Protein AF-S9S5J2-F1 (afdb_monomer)

Mean predicted aligned error: 9.66 Å

Radius of gyration: 25.94 Å; Cα contacts (8 Å, |Δi|>4): 128; chains: 1; bounding box: 101×29×25 Å

Nearest PDB structures (foldseek):
  5d76-assembly2_B  TM=7.035E-01  e=3.878E-01  Streptococcus phage phi7917

pLDDT: mean 88.19, std 15.46, range [40.12, 98.44]

Solvent-accessible surface area (backbone atoms only — not comparable to full-atom values): 6542 Å² total; per-residue (Å²): 133,89,78,84,85,80,81,82,80,80,80,80,80,76,74,84,74,74,81,83,79,78,86,72,80,59,44,18,62,58,51,42,29,75,74,58,68,53,91,75,77,79,52,32,44,51,44,65,67,69,29,60,96,77,45,96,80,77,91,74,85,50,64,68,36,71,48,67,34,67,63,53,88,72,16,75,48,24,38,38,33,32,26,70,40,73,78,54,100,86,44,67,43,65,50,72,34,74,88,93

Secondary structure (DSSP, 8-state):
-----------------------PPPPHHHHHHHHH-----S-GGGHHHHTTTTS---SS--TT-EEEEPPBTTBTT-EEEEEEEE-SSS-EEEE-S---

Sequence (100 aa):
MTILPATFAIVATMALATPFQANAAIQCVTYARDVSGLNLKGDAWKWWEAAAGVYDRGNRPREGAVLVFKRQGKMAHGHVSVVRHMKNSRELLVDHANWA

Organism: NCBI:txid1316936

Structure (mmCIF, N/CA/C/O backbone):
data_AF-S9S5J2-F1
#
_en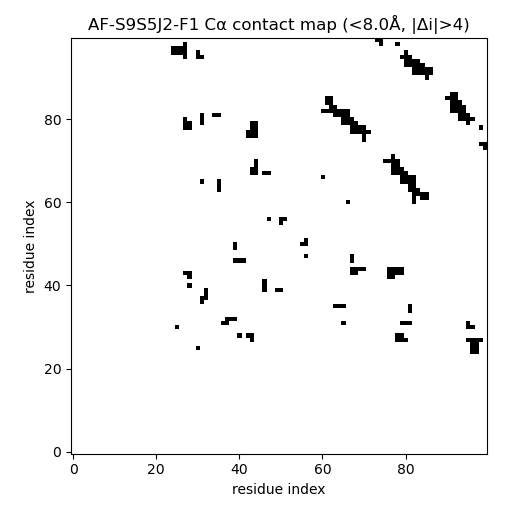try.id   AF-S9S5J2-F1
#
loop_
_atom_site.group_PDB
_atom_site.id
_atom_site.type_symbol
_atom_site.label_atom_id
_atom_site.label_alt_id
_atom_site.label_comp_id
_atom_site.label_asym_id
_atom_site.label_entity_id
_atom_site.label_seq_id
_atom_site.pdbx_PDB_ins_code
_atom_site.Cartn_x
_atom_site.Cartn_y
_atom_site.Cartn_z
_atom_site.occupancy
_atom_site.B_iso_or_equiv
_atom_site.auth_seq_id
_atom_site.auth_comp_id
_atom_site.auth_asym_id
_atom_site.auth_atom_id
_atom_site.pdbx_PDB_model_num
ATOM 1 N N . MET A 1 1 ? 82.645 -1.955 1.487 1.00 40.12 1 MET A N 1
ATOM 2 C CA . MET A 1 1 ? 82.003 -0.818 0.804 1.00 40.12 1 MET A CA 1
ATOM 3 C C . MET A 1 1 ? 80.632 -1.294 0.357 1.00 40.12 1 MET A C 1
ATOM 5 O O . MET A 1 1 ? 80.606 -2.132 -0.528 1.00 40.12 1 MET A O 1
ATOM 9 N N . THR A 1 2 ? 79.575 -0.813 1.041 1.00 40.88 2 THR A N 1
ATOM 10 C C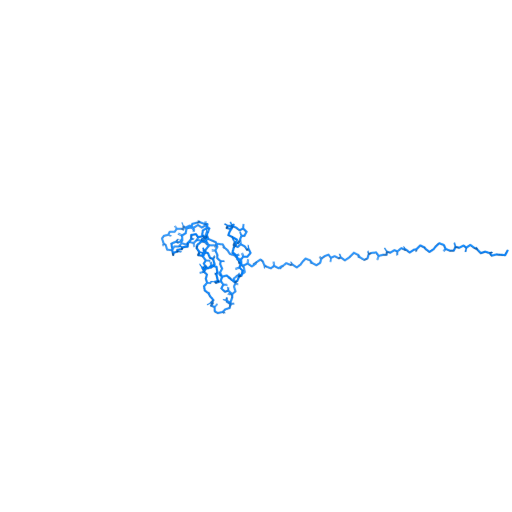A . THR A 1 2 ? 78.150 -0.711 0.615 1.00 40.88 2 THR A CA 1
ATOM 11 C C . THR A 1 2 ? 77.417 -2.028 0.250 1.00 40.88 2 THR A C 1
ATOM 13 O O . THR A 1 2 ? 77.999 -2.901 -0.364 1.00 40.88 2 THR A O 1
ATOM 16 N N . ILE A 1 3 ? 76.135 -2.286 0.536 1.00 51.97 3 ILE A N 1
ATOM 17 C CA . ILE A 1 3 ? 74.956 -1.444 0.809 1.00 51.97 3 ILE A CA 1
ATOM 18 C C . ILE A 1 3 ? 73.871 -2.362 1.432 1.00 51.97 3 ILE A C 1
ATOM 20 O O . ILE A 1 3 ? 73.659 -3.463 0.928 1.00 51.97 3 ILE A O 1
ATOM 24 N N . LEU A 1 4 ? 73.185 -1.931 2.502 1.00 53.31 4 LEU A N 1
ATOM 25 C CA . LEU A 1 4 ? 71.975 -2.595 3.029 1.00 53.31 4 LEU A CA 1
ATOM 26 C C . LEU A 1 4 ? 70.791 -2.388 2.059 1.00 53.31 4 LEU A C 1
ATOM 28 O O . LEU A 1 4 ? 70.624 -1.261 1.586 1.00 53.31 4 LEU A O 1
ATOM 32 N N . PRO A 1 5 ? 69.910 -3.382 1.824 1.00 51.09 5 PRO A N 1
ATOM 33 C CA . PRO A 1 5 ? 68.642 -3.121 1.162 1.00 51.09 5 PRO A CA 1
ATOM 34 C C . PRO A 1 5 ? 67.668 -2.516 2.179 1.00 51.09 5 PRO A C 1
ATOM 36 O O . PRO A 1 5 ? 67.342 -3.115 3.203 1.00 51.09 5 PRO A O 1
ATOM 39 N N . ALA A 1 6 ? 67.237 -1.292 1.891 1.00 56.81 6 ALA A N 1
ATOM 40 C CA . ALA A 1 6 ? 66.226 -0.571 2.641 1.00 56.81 6 ALA A CA 1
ATOM 41 C C . ALA A 1 6 ? 64.886 -1.322 2.581 1.00 56.81 6 ALA A C 1
ATOM 43 O O . ALA A 1 6 ? 64.272 -1.454 1.522 1.00 56.81 6 ALA A O 1
ATOM 44 N N . THR A 1 7 ? 64.424 -1.807 3.730 1.00 56.03 7 THR A N 1
ATOM 45 C CA . THR A 1 7 ? 63.062 -2.293 3.937 1.00 56.03 7 THR A CA 1
ATOM 46 C C . THR A 1 7 ? 62.097 -1.118 3.785 1.00 56.03 7 THR A C 1
ATOM 48 O O . THR A 1 7 ? 61.982 -0.266 4.664 1.00 56.03 7 THR A O 1
ATOM 51 N N . PHE A 1 8 ? 61.397 -1.055 2.654 1.00 56.44 8 PHE A N 1
ATOM 52 C CA . PHE A 1 8 ? 60.272 -0.143 2.462 1.00 56.44 8 PHE A CA 1
ATOM 53 C C . PHE A 1 8 ? 59.090 -0.611 3.323 1.00 56.44 8 PHE A C 1
ATOM 55 O O . PHE A 1 8 ? 58.330 -1.495 2.935 1.00 56.44 8 PHE A O 1
ATOM 62 N N . ALA A 1 9 ? 58.929 -0.019 4.506 1.00 58.72 9 ALA A N 1
ATOM 63 C CA . ALA A 1 9 ? 57.703 -0.127 5.285 1.00 58.72 9 ALA A CA 1
ATOM 64 C C . ALA A 1 9 ? 56.648 0.817 4.685 1.00 58.72 9 ALA A C 1
ATOM 66 O O . ALA A 1 9 ? 56.616 2.008 4.991 1.00 58.72 9 ALA A O 1
ATOM 67 N N . ILE A 1 10 ? 55.789 0.297 3.806 1.00 62.41 10 ILE A N 1
ATOM 68 C CA . ILE A 1 10 ? 54.585 1.011 3.366 1.00 62.41 10 ILE A CA 1
ATOM 69 C C . ILE A 1 10 ? 53.529 0.828 4.460 1.00 62.41 10 ILE A C 1
ATOM 71 O O . ILE A 1 10 ? 52.836 -0.186 4.513 1.00 62.41 10 ILE A O 1
ATOM 75 N N . VAL A 1 11 ? 53.418 1.805 5.359 1.00 61.47 11 VAL A N 1
ATOM 76 C CA . VAL A 1 11 ? 52.263 1.920 6.255 1.00 61.47 11 VAL A CA 1
ATOM 77 C C . VAL A 1 11 ? 51.116 2.487 5.422 1.00 61.47 11 VAL A C 1
ATOM 79 O O . VAL A 1 11 ? 51.070 3.682 5.140 1.00 61.47 11 VAL A O 1
ATOM 82 N N . ALA A 1 12 ? 50.212 1.618 4.975 1.00 63.50 12 ALA A N 1
ATOM 83 C CA . ALA A 1 12 ? 48.973 2.030 4.332 1.00 63.50 12 ALA A CA 1
ATOM 84 C C . ALA A 1 12 ? 48.035 2.622 5.393 1.00 63.50 12 ALA A C 1
ATOM 86 O O . ALA A 1 12 ? 47.360 1.900 6.126 1.00 63.50 12 ALA A O 1
ATOM 87 N N . THR A 1 13 ? 47.997 3.947 5.494 1.00 65.69 13 THR A N 1
ATOM 88 C CA . THR A 1 13 ? 46.992 4.673 6.273 1.00 65.69 13 THR A CA 1
ATOM 89 C C . THR A 1 13 ? 45.637 4.505 5.578 1.00 65.69 13 THR A C 1
ATOM 91 O O . THR A 1 13 ? 45.281 5.273 4.687 1.00 65.69 13 THR A O 1
ATOM 94 N N . MET A 1 14 ? 44.872 3.469 5.940 1.00 69.06 14 MET A N 1
ATOM 95 C CA . MET A 1 14 ? 43.458 3.386 5.566 1.00 69.06 14 MET A CA 1
ATOM 96 C C . MET A 1 14 ? 42.722 4.519 6.280 1.00 69.06 14 MET A C 1
ATOM 98 O O . MET A 1 14 ? 42.485 4.462 7.486 1.00 69.06 14 MET A O 1
ATOM 102 N N . ALA A 1 15 ? 42.384 5.571 5.536 1.00 68.50 15 ALA A N 1
ATOM 103 C CA . ALA A 1 15 ? 41.436 6.570 5.993 1.00 68.50 15 ALA A CA 1
ATOM 104 C C . ALA A 1 15 ? 40.123 5.857 6.346 1.00 68.50 15 ALA A C 1
ATOM 106 O O . ALA A 1 15 ? 39.560 5.134 5.522 1.00 68.50 15 ALA A O 1
ATOM 107 N N . LEU A 1 16 ? 39.653 6.043 7.579 1.00 70.81 16 LEU A N 1
ATOM 108 C CA . LEU A 1 16 ? 38.340 5.592 8.023 1.00 70.81 16 LEU A CA 1
ATOM 109 C C . LEU A 1 16 ? 37.280 6.368 7.230 1.00 70.81 16 LEU A C 1
ATOM 111 O O . LEU A 1 16 ? 36.854 7.447 7.634 1.00 70.81 16 LEU A O 1
ATOM 115 N N . ALA A 1 17 ? 36.881 5.841 6.074 1.00 71.25 17 ALA A N 1
ATOM 116 C CA . ALA A 1 17 ? 35.691 6.302 5.381 1.00 71.25 17 ALA A CA 1
ATOM 117 C C . ALA A 1 17 ? 34.490 5.937 6.258 1.00 71.25 17 ALA A C 1
ATOM 119 O O . ALA A 1 17 ? 34.124 4.767 6.378 1.00 71.25 17 ALA A O 1
ATOM 120 N N . THR A 1 18 ? 33.902 6.927 6.925 1.00 73.19 18 THR A N 1
ATOM 121 C CA . THR A 1 18 ? 32.639 6.727 7.629 1.00 73.19 18 THR A CA 1
ATOM 122 C C . THR A 1 18 ? 31.556 6.440 6.584 1.00 73.19 18 THR A C 1
ATOM 124 O O . THR A 1 18 ? 31.436 7.186 5.608 1.00 73.19 18 THR A O 1
ATOM 127 N N . PRO A 1 19 ? 30.777 5.351 6.718 1.00 75.62 19 PRO A N 1
ATOM 128 C CA . PRO A 1 19 ? 29.703 5.085 5.775 1.00 75.62 19 PRO A CA 1
ATOM 129 C C . PRO A 1 19 ? 28.679 6.220 5.861 1.00 75.62 19 PRO A C 1
ATOM 131 O O . PRO A 1 19 ? 28.161 6.528 6.934 1.00 75.62 19 PRO A O 1
ATOM 134 N N . PHE A 1 20 ? 28.372 6.844 4.724 1.00 74.31 20 PHE A N 1
ATOM 135 C CA . PHE A 1 20 ? 27.257 7.778 4.639 1.00 74.31 20 PHE A CA 1
ATOM 136 C C . PHE A 1 20 ? 25.951 6.991 4.796 1.00 74.31 20 PHE A C 1
ATOM 138 O O . PHE A 1 20 ? 25.506 6.307 3.873 1.00 74.31 20 PHE A O 1
ATOM 145 N N . GLN A 1 21 ? 25.334 7.063 5.975 1.00 72.94 21 GLN A N 1
ATOM 146 C CA . GLN A 1 21 ? 23.986 6.544 6.183 1.00 72.94 21 GLN A CA 1
ATOM 147 C C . GLN A 1 21 ? 22.978 7.535 5.600 1.00 72.94 21 GLN A C 1
ATOM 149 O O . GLN A 1 21 ? 22.566 8.494 6.251 1.00 72.94 21 GLN A O 1
ATOM 154 N N . ALA A 1 22 ? 22.567 7.299 4.355 1.00 69.06 22 ALA A N 1
ATOM 155 C CA . ALA A 1 22 ? 21.418 7.985 3.787 1.00 69.06 22 ALA A CA 1
ATOM 156 C C . ALA A 1 22 ? 20.148 7.537 4.534 1.00 69.06 22 ALA A C 1
ATOM 158 O O . ALA A 1 22 ? 19.703 6.401 4.380 1.00 69.06 22 ALA A O 1
ATOM 159 N N . ASN A 1 23 ? 19.542 8.428 5.324 1.00 66.44 23 ASN A N 1
ATOM 160 C CA . ASN A 1 23 ? 18.192 8.229 5.861 1.00 66.44 23 ASN A CA 1
ATOM 161 C C . ASN A 1 23 ? 17.169 8.432 4.732 1.00 66.44 23 ASN A C 1
ATOM 163 O O . ASN A 1 23 ? 16.499 9.461 4.651 1.00 66.44 23 ASN A O 1
ATOM 167 N N . ALA A 1 24 ? 17.088 7.475 3.807 1.00 71.94 24 ALA A N 1
ATOM 168 C CA . ALA A 1 24 ? 16.059 7.484 2.780 1.00 71.94 24 ALA A CA 1
ATOM 169 C C . ALA A 1 24 ? 14.707 7.149 3.424 1.00 71.94 24 ALA A C 1
ATOM 171 O O . ALA A 1 24 ? 14.544 6.085 4.022 1.00 71.94 24 ALA A O 1
ATOM 172 N N . ALA A 1 25 ? 13.727 8.046 3.296 1.00 84.56 25 ALA A N 1
ATOM 173 C CA . ALA A 1 25 ? 12.362 7.752 3.711 1.00 84.56 25 ALA A CA 1
ATOM 174 C C . ALA A 1 25 ? 11.837 6.528 2.939 1.00 84.56 25 ALA A C 1
ATOM 176 O O . ALA A 1 25 ? 11.900 6.479 1.703 1.00 84.56 25 ALA A O 1
ATOM 177 N N . ILE A 1 26 ? 11.316 5.537 3.666 1.00 92.69 26 ILE A N 1
ATOM 178 C CA . ILE A 1 26 ? 10.723 4.343 3.061 1.00 92.69 26 ILE A CA 1
ATOM 179 C C . ILE A 1 26 ? 9.509 4.729 2.206 1.00 92.69 26 ILE A C 1
ATOM 181 O O . ILE A 1 26 ? 8.676 5.544 2.598 1.00 92.69 26 ILE A O 1
ATOM 185 N N . GLN A 1 27 ? 9.427 4.154 1.007 1.00 94.69 27 GLN A N 1
ATOM 186 C CA . GLN A 1 27 ? 8.337 4.408 0.064 1.00 94.69 27 GLN A CA 1
ATOM 187 C C . GLN A 1 27 ? 7.099 3.572 0.404 1.00 94.69 27 GLN A C 1
ATOM 189 O O . GLN A 1 27 ? 7.226 2.463 0.927 1.00 94.69 27 GLN A O 1
ATOM 194 N N . CYS A 1 28 ? 5.909 4.061 0.036 1.00 97.00 28 CYS A N 1
ATOM 195 C CA . CYS A 1 28 ? 4.632 3.394 0.314 1.00 97.00 28 CYS A CA 1
ATOM 196 C C . CYS A 1 28 ? 4.585 1.939 -0.170 1.00 97.00 28 CYS A C 1
ATOM 198 O O . CYS A 1 28 ? 4.183 1.057 0.581 1.00 97.00 28 CYS A O 1
ATOM 200 N N . VAL A 1 29 ? 5.067 1.668 -1.388 1.00 97.06 29 VAL A N 1
ATOM 201 C CA . VAL A 1 29 ? 5.105 0.312 -1.958 1.00 97.06 29 VAL A CA 1
ATOM 202 C C . VAL A 1 29 ? 6.053 -0.613 -1.202 1.00 97.06 29 VAL A C 1
ATOM 204 O O . VAL A 1 29 ? 5.757 -1.792 -1.060 1.00 97.06 29 VAL A O 1
ATOM 207 N N . THR A 1 30 ? 7.182 -0.106 -0.700 1.00 96.38 30 THR A N 1
ATOM 208 C CA . THR A 1 30 ? 8.116 -0.915 0.096 1.00 96.38 30 THR A CA 1
ATOM 209 C C . THR A 1 30 ? 7.492 -1.258 1.438 1.00 96.38 30 THR A C 1
ATOM 211 O O . THR A 1 30 ? 7.382 -2.433 1.761 1.00 96.38 30 THR A O 1
ATOM 214 N N . TYR A 1 31 ? 6.964 -0.253 2.138 1.00 97.31 31 TYR A N 1
ATOM 215 C CA . TYR A 1 31 ? 6.252 -0.454 3.396 1.00 97.31 31 TYR A CA 1
ATOM 216 C C . TYR A 1 31 ? 5.083 -1.444 3.256 1.00 97.31 31 TYR A C 1
ATOM 218 O O . TYR A 1 31 ? 4.963 -2.388 4.032 1.00 97.31 31 TYR A O 1
ATOM 226 N N . ALA A 1 32 ? 4.237 -1.271 2.236 1.00 97.94 32 ALA A N 1
ATOM 227 C CA . ALA A 1 32 ? 3.081 -2.134 2.029 1.00 97.94 32 ALA A CA 1
ATOM 228 C C . ALA A 1 32 ? 3.485 -3.586 1.749 1.00 97.94 32 ALA A C 1
ATOM 230 O O . ALA A 1 32 ? 2.838 -4.486 2.276 1.00 97.94 32 ALA A O 1
ATOM 231 N N . ARG A 1 33 ? 4.549 -3.840 0.971 1.00 97.62 33 ARG A N 1
ATOM 232 C CA . ARG A 1 33 ? 5.065 -5.207 0.765 1.00 97.62 33 ARG A CA 1
ATOM 233 C C . ARG A 1 33 ? 5.513 -5.837 2.079 1.00 97.62 33 ARG A C 1
ATOM 235 O O . ARG A 1 33 ? 5.121 -6.964 2.363 1.00 97.62 33 ARG A O 1
ATOM 242 N N . ASP A 1 34 ? 6.289 -5.100 2.867 1.00 96.94 34 ASP A N 1
ATOM 243 C CA . ASP A 1 34 ? 6.883 -5.612 4.103 1.00 96.94 34 ASP A CA 1
ATOM 244 C C . ASP A 1 34 ? 5.807 -5.960 5.145 1.00 96.94 34 ASP A C 1
ATOM 246 O O . ASP A 1 34 ? 5.921 -6.966 5.839 1.00 96.94 34 ASP A O 1
ATOM 250 N N . VAL A 1 35 ? 4.731 -5.167 5.221 1.00 97.12 35 VAL A N 1
ATOM 251 C CA . VAL A 1 35 ? 3.648 -5.370 6.198 1.00 97.12 35 VAL A CA 1
ATOM 252 C C . VAL A 1 35 ? 2.577 -6.353 5.713 1.00 97.12 35 VAL A C 1
ATOM 254 O O . VAL A 1 35 ? 2.068 -7.138 6.507 1.00 97.12 35 VAL A O 1
ATOM 257 N N . SER A 1 36 ? 2.203 -6.317 4.430 1.00 96.88 36 SER A N 1
ATOM 258 C CA . SER A 1 36 ? 1.104 -7.149 3.901 1.00 96.88 36 SER A CA 1
ATOM 259 C C . SER A 1 36 ? 1.549 -8.502 3.339 1.00 96.88 36 SER A C 1
ATOM 261 O O . SER A 1 36 ? 0.714 -9.380 3.137 1.00 96.88 36 SER A O 1
ATOM 263 N N . GLY A 1 37 ? 2.836 -8.667 3.021 1.00 96.75 37 GLY A N 1
ATOM 264 C CA . GLY A 1 37 ? 3.357 -9.850 2.331 1.00 96.75 37 GLY A CA 1
ATOM 265 C C . GLY A 1 37 ? 2.991 -9.937 0.842 1.00 96.75 37 GLY A C 1
ATOM 266 O O . GLY A 1 37 ? 3.344 -10.917 0.184 1.00 96.75 37 GLY A O 1
ATOM 267 N N . LEU A 1 38 ? 2.304 -8.935 0.276 1.00 97.25 38 LEU A N 1
ATOM 268 C CA . LEU A 1 38 ? 2.028 -8.888 -1.161 1.00 97.25 38 LEU A CA 1
ATOM 269 C C . LEU A 1 38 ? 3.336 -8.753 -1.948 1.00 97.25 38 LEU A C 1
ATOM 271 O O . LEU A 1 38 ? 4.140 -7.862 -1.691 1.00 97.25 38 LEU A O 1
ATOM 275 N N . ASN A 1 39 ? 3.528 -9.584 -2.970 1.00 97.12 39 ASN A N 1
ATOM 276 C CA . ASN A 1 39 ? 4.701 -9.537 -3.844 1.00 97.12 39 ASN A CA 1
ATOM 277 C C . ASN A 1 39 ? 4.398 -8.781 -5.150 1.00 97.12 39 ASN A C 1
ATOM 279 O O . ASN A 1 39 ? 4.669 -9.259 -6.251 1.00 97.12 39 ASN A O 1
ATOM 283 N N . LEU A 1 40 ? 3.793 -7.598 -5.025 1.00 97.44 40 LEU A N 1
ATOM 284 C CA . LEU A 1 40 ? 3.472 -6.715 -6.149 1.00 97.44 40 LEU A CA 1
ATOM 285 C C . LEU A 1 40 ? 4.587 -5.683 -6.361 1.00 97.44 40 LEU A C 1
ATOM 287 O O . LEU A 1 40 ? 5.189 -5.187 -5.411 1.00 97.44 40 LEU A O 1
ATOM 291 N N . LYS A 1 41 ? 4.886 -5.357 -7.621 1.00 95.94 41 LYS A N 1
ATOM 292 C CA . LYS A 1 41 ? 6.001 -4.475 -8.007 1.00 95.94 41 LYS A CA 1
ATOM 293 C C . LYS A 1 41 ? 5.529 -3.343 -8.917 1.00 95.94 41 LYS A C 1
ATOM 295 O O . LYS A 1 41 ? 4.469 -3.420 -9.530 1.00 95.94 41 LYS A O 1
ATOM 300 N N . GLY A 1 42 ? 6.365 -2.314 -9.039 1.00 96.25 42 GLY A N 1
ATOM 301 C CA . GLY A 1 42 ? 6.099 -1.141 -9.871 1.00 96.25 42 GLY A CA 1
ATOM 302 C C . GLY A 1 42 ? 5.299 -0.058 -9.149 1.00 96.25 42 GLY A C 1
ATOM 303 O O . GLY A 1 42 ? 5.167 -0.085 -7.924 1.00 96.25 42 GLY A O 1
ATOM 304 N N . ASP A 1 43 ? 4.801 0.908 -9.926 1.00 97.31 43 ASP A N 1
ATOM 305 C CA . ASP A 1 43 ? 4.045 2.052 -9.407 1.00 97.31 43 ASP A CA 1
ATOM 306 C C . ASP A 1 43 ? 2.824 1.604 -8.595 1.00 97.31 43 ASP A C 1
ATOM 308 O O . ASP A 1 43 ? 2.096 0.695 -9.003 1.00 97.31 43 ASP A O 1
ATOM 312 N N . ALA A 1 44 ? 2.549 2.308 -7.499 1.00 97.94 44 ALA A N 1
ATOM 313 C CA . ALA A 1 44 ? 1.454 1.999 -6.587 1.00 97.94 44 ALA A CA 1
ATOM 314 C C . ALA A 1 44 ? 0.094 1.895 -7.301 1.00 97.94 44 ALA A C 1
ATOM 316 O O . ALA A 1 44 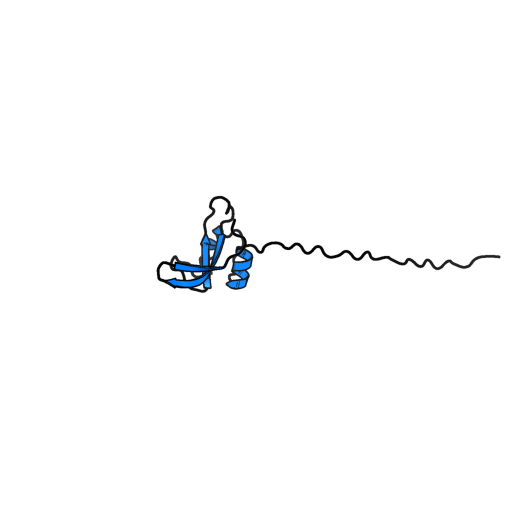? -0.639 0.933 -7.089 1.00 97.94 44 ALA A O 1
ATOM 317 N N . TRP A 1 45 ? -0.229 2.818 -8.214 1.00 98.06 45 TRP A N 1
ATOM 318 C CA . TRP A 1 45 ? -1.521 2.797 -8.921 1.00 98.06 45 TRP A CA 1
ATOM 319 C C . TRP A 1 45 ? -1.741 1.550 -9.798 1.00 98.06 45 TRP A C 1
ATOM 321 O O . TRP A 1 45 ? -2.886 1.208 -10.089 1.00 98.06 45 TRP A O 1
ATOM 331 N N . LYS A 1 46 ? -0.668 0.865 -10.224 1.00 98.19 46 LYS A N 1
ATOM 332 C CA . LYS A 1 46 ? -0.751 -0.350 -11.053 1.00 98.19 46 LYS A CA 1
ATOM 333 C C . LYS A 1 46 ? -1.088 -1.595 -10.238 1.00 98.19 46 LYS A C 1
ATOM 335 O O . LYS A 1 46 ? -1.475 -2.605 -10.820 1.00 98.19 46 LYS A O 1
ATOM 340 N N . TRP A 1 47 ? -0.972 -1.537 -8.909 1.00 98.19 47 TRP A N 1
ATOM 341 C CA . TRP A 1 47 ? -1.190 -2.696 -8.041 1.00 98.19 47 TRP A CA 1
ATOM 342 C C . TRP A 1 47 ? -2.605 -3.263 -8.143 1.00 98.19 47 TRP A C 1
ATOM 344 O O . TRP A 1 47 ? -2.777 -4.467 -7.996 1.00 98.19 47 TRP A O 1
ATOM 354 N N . TRP A 1 48 ? -3.605 -2.430 -8.447 1.00 97.88 48 TRP A N 1
ATOM 355 C CA . TRP A 1 48 ? -4.985 -2.894 -8.604 1.00 97.88 48 TRP A CA 1
ATOM 356 C C . TRP A 1 48 ? -5.141 -3.920 -9.733 1.00 97.88 48 TRP A C 1
ATOM 358 O O . TRP A 1 48 ? -5.783 -4.952 -9.545 1.00 97.88 48 TRP A O 1
ATOM 368 N N . GLU A 1 49 ? -4.531 -3.649 -10.889 1.00 97.75 49 GLU A N 1
ATOM 369 C CA . GLU A 1 49 ? -4.551 -4.572 -12.029 1.00 97.75 49 GLU A CA 1
ATOM 370 C C . GLU A 1 49 ? -3.536 -5.702 -11.848 1.00 97.75 49 GLU A C 1
ATOM 372 O O . GLU A 1 49 ? -3.843 -6.851 -12.145 1.00 97.75 49 GLU A O 1
ATOM 377 N N . ALA A 1 50 ? -2.358 -5.419 -11.283 1.00 98.00 50 ALA A N 1
ATOM 378 C CA . ALA A 1 50 ? -1.346 -6.444 -11.020 1.00 98.00 50 ALA A CA 1
ATOM 379 C C . ALA A 1 50 ? -1.804 -7.512 -10.007 1.00 98.00 50 ALA A C 1
ATOM 381 O O . ALA A 1 50 ? -1.293 -8.627 -10.017 1.00 98.00 50 ALA A O 1
ATOM 382 N N . ALA A 1 51 ? -2.764 -7.184 -9.137 1.00 98.25 51 ALA A N 1
ATOM 383 C CA . ALA A 1 51 ? -3.371 -8.133 -8.212 1.00 98.25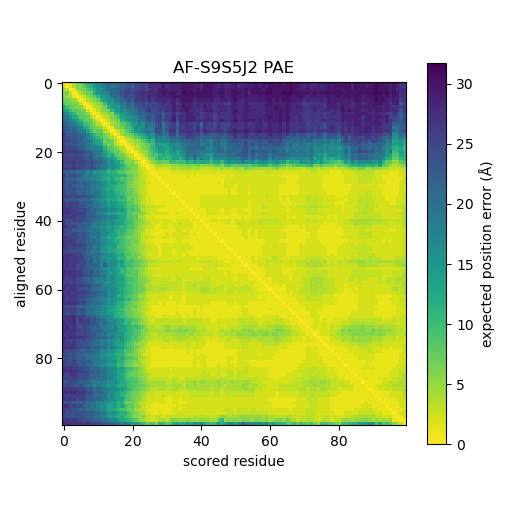 51 ALA A CA 1
ATOM 384 C C . ALA A 1 51 ? -4.346 -9.110 -8.893 1.00 98.25 51 ALA A C 1
ATOM 386 O O . ALA A 1 51 ? -4.644 -10.161 -8.327 1.00 98.25 51 ALA A O 1
ATOM 387 N N . ALA A 1 52 ? -4.869 -8.788 -10.081 1.00 97.62 52 ALA A N 1
ATOM 388 C CA . ALA A 1 52 ? -5.906 -9.585 -10.723 1.00 97.62 52 ALA A CA 1
ATOM 389 C C . ALA A 1 52 ? -5.432 -11.023 -10.999 1.00 97.62 52 ALA A C 1
ATOM 391 O O . ALA A 1 52 ? -4.405 -11.247 -11.631 1.00 97.62 52 ALA A O 1
ATOM 392 N N . GLY A 1 53 ? -6.198 -12.003 -10.514 1.00 97.00 53 GLY A N 1
ATOM 393 C CA . GLY A 1 53 ? -5.895 -13.427 -10.689 1.00 97.00 53 GLY A CA 1
ATOM 394 C C . GLY A 1 53 ? -4.796 -13.979 -9.773 1.00 97.00 53 GLY A C 1
ATOM 395 O O . GLY A 1 53 ? -4.564 -15.182 -9.799 1.00 97.00 53 GLY A O 1
ATOM 396 N N . VAL A 1 54 ? -4.152 -13.138 -8.953 1.00 97.56 54 VAL A N 1
ATOM 397 C CA . VAL A 1 54 ? -3.103 -13.551 -7.998 1.00 97.56 54 VAL A CA 1
ATOM 398 C C . VAL A 1 54 ? -3.513 -13.271 -6.551 1.00 97.56 54 VAL A C 1
ATOM 400 O O . VAL A 1 54 ? -3.197 -14.049 -5.656 1.00 97.56 54 VAL A O 1
ATOM 403 N N . TYR A 1 55 ? -4.248 -12.182 -6.320 1.00 97.69 55 TYR A N 1
ATOM 404 C CA . TYR A 1 55 ? -4.763 -11.785 -5.014 1.00 97.69 55 TYR A CA 1
ATOM 405 C C . TYR A 1 55 ? -6.239 -11.385 -5.108 1.00 97.69 55 TYR A C 1
ATOM 407 O O . TYR A 1 55 ? -6.693 -10.841 -6.119 1.00 97.69 55 TYR A O 1
ATOM 415 N N . ASP A 1 56 ? -6.985 -11.599 -4.023 1.00 96.81 56 ASP A N 1
ATOM 416 C CA . ASP A 1 56 ? -8.371 -11.142 -3.926 1.00 96.81 56 ASP A CA 1
ATOM 417 C C . ASP A 1 56 ? -8.447 -9.615 -3.965 1.00 96.81 56 ASP A C 1
ATOM 419 O O . ASP A 1 56 ? -7.838 -8.919 -3.144 1.00 96.81 56 ASP A O 1
ATOM 423 N N . ARG A 1 57 ? -9.270 -9.092 -4.876 1.00 97.38 57 ARG A N 1
ATOM 424 C CA . ARG A 1 57 ? -9.518 -7.657 -5.041 1.00 97.38 57 ARG A CA 1
ATOM 425 C C . ARG A 1 57 ? -11.005 -7.342 -4.962 1.00 97.38 57 ARG A C 1
ATOM 427 O O . ARG A 1 57 ? -11.850 -8.134 -5.370 1.00 97.38 57 ARG A O 1
ATOM 434 N N . GLY A 1 58 ? -11.327 -6.159 -4.457 1.00 97.31 58 GLY A N 1
ATOM 435 C CA . GLY A 1 58 ? -12.702 -5.703 -4.317 1.00 97.31 58 GLY A CA 1
ATOM 436 C C . GLY A 1 58 ? -12.786 -4.376 -3.578 1.00 97.31 58 GLY A C 1
ATOM 437 O O . GLY A 1 58 ? -11.789 -3.848 -3.096 1.00 97.31 58 GLY A O 1
ATOM 438 N N . ASN A 1 59 ? -13.998 -3.840 -3.491 1.00 96.12 59 ASN A N 1
ATOM 439 C CA . ASN A 1 59 ? -14.221 -2.480 -2.990 1.00 96.12 59 ASN A CA 1
ATOM 440 C C . ASN A 1 59 ? -14.567 -2.443 -1.496 1.00 96.12 59 ASN A C 1
ATOM 442 O O . ASN A 1 59 ? -14.761 -1.368 -0.934 1.00 96.12 59 ASN A O 1
ATOM 446 N N . ARG A 1 60 ? -14.697 -3.611 -0.856 1.00 95.38 60 ARG A N 1
ATOM 447 C CA . ARG A 1 60 ? -15.002 -3.717 0.570 1.00 95.38 60 ARG A CA 1
ATOM 448 C C . ARG A 1 60 ? -13.687 -3.843 1.348 1.00 95.38 60 ARG A C 1
ATOM 450 O O . ARG A 1 60 ? -13.044 -4.889 1.244 1.00 95.38 60 ARG A O 1
ATOM 457 N N . PRO A 1 61 ? -13.269 -2.809 2.098 1.00 95.50 61 PRO A N 1
ATOM 458 C CA . PRO A 1 61 ? -12.048 -2.881 2.886 1.00 95.50 61 PRO A CA 1
ATOM 459 C C . PRO A 1 61 ? -12.201 -3.889 4.029 1.00 95.50 61 PRO A C 1
ATOM 461 O O . PRO A 1 61 ? -13.300 -4.117 4.542 1.00 95.50 61 PRO A O 1
ATOM 464 N N . ARG A 1 62 ? -11.077 -4.484 4.418 1.00 95.81 62 ARG A N 1
ATOM 465 C CA . ARG A 1 62 ? -10.928 -5.372 5.573 1.00 95.81 62 ARG A CA 1
ATOM 466 C C . ARG A 1 62 ? -9.540 -5.167 6.165 1.00 95.81 62 ARG A C 1
ATOM 468 O O . ARG A 1 62 ? -8.646 -4.708 5.458 1.00 95.81 62 ARG A O 1
ATOM 475 N N . GLU A 1 63 ? -9.360 -5.508 7.431 1.00 97.44 63 GLU A N 1
ATOM 476 C CA . GLU A 1 63 ? -8.046 -5.445 8.078 1.00 97.44 63 GLU A CA 1
ATOM 477 C C . GLU A 1 63 ? -7.020 -6.295 7.320 1.00 97.44 63 GLU A C 1
ATOM 479 O O . GLU A 1 63 ? -7.349 -7.353 6.779 1.00 97.44 63 GLU A O 1
ATOM 484 N N . GLY A 1 64 ? -5.796 -5.782 7.204 1.00 97.06 64 GLY A N 1
ATOM 485 C CA . GLY A 1 64 ? -4.722 -6.382 6.412 1.00 97.06 64 GLY A CA 1
ATOM 486 C C . GLY A 1 64 ? -4.847 -6.185 4.896 1.00 97.06 64 GLY A C 1
ATOM 487 O O . GLY A 1 64 ? -3.899 -6.480 4.170 1.00 97.06 64 GLY A O 1
ATOM 488 N N . ALA A 1 65 ? -5.968 -5.663 4.383 1.00 98.00 65 ALA A N 1
ATOM 489 C CA . ALA A 1 65 ? -6.070 -5.321 2.967 1.00 98.00 65 ALA A CA 1
ATOM 490 C C . ALA A 1 65 ? -5.195 -4.110 2.621 1.00 98.00 65 ALA A C 1
ATOM 492 O O . ALA A 1 65 ? -4.954 -3.233 3.450 1.00 98.00 65 ALA A O 1
ATOM 493 N N . VAL A 1 66 ? -4.779 -4.025 1.359 1.00 98.44 66 VAL A N 1
ATOM 494 C CA . VAL A 1 66 ? -4.068 -2.862 0.822 1.00 98.44 66 VAL A CA 1
ATOM 495 C C . VAL A 1 66 ? -5.017 -2.049 -0.049 1.00 98.44 66 VAL A C 1
ATOM 497 O O . VAL A 1 66 ? -5.613 -2.567 -0.992 1.00 98.44 66 VAL A O 1
ATOM 500 N N . LEU A 1 67 ? -5.158 -0.766 0.269 1.00 98.31 67 LEU A N 1
ATOM 501 C CA . LEU A 1 67 ? -5.877 0.200 -0.552 1.00 98.31 67 LEU A CA 1
ATOM 502 C C . LEU A 1 67 ? -4.950 0.725 -1.646 1.00 98.31 67 LEU A C 1
ATOM 504 O O . LEU A 1 67 ? -3.805 1.075 -1.364 1.00 98.31 67 LEU A O 1
ATOM 508 N N . VAL A 1 68 ? -5.461 0.821 -2.874 1.00 98.06 68 VAL A N 1
ATOM 509 C CA . VAL A 1 68 ? -4.737 1.372 -4.026 1.00 98.06 68 VAL A CA 1
ATOM 510 C C . VAL A 1 68 ? -5.359 2.706 -4.421 1.00 98.06 68 VAL A C 1
ATOM 512 O O . VAL A 1 68 ? -6.538 2.777 -4.769 1.00 98.06 68 VAL A O 1
ATOM 515 N N . PHE A 1 69 ? -4.556 3.763 -4.404 1.00 97.25 69 PHE A N 1
ATOM 516 C CA . PHE A 1 69 ? -4.956 5.108 -4.797 1.00 97.25 69 PHE A CA 1
ATOM 517 C C . PHE A 1 69 ? -4.462 5.417 -6.212 1.00 97.25 69 PHE A C 1
ATOM 519 O O . PHE A 1 69 ? -3.306 5.162 -6.569 1.00 97.25 69 PHE A O 1
ATOM 526 N N . LYS A 1 70 ? -5.352 5.990 -7.029 1.00 95.94 70 LYS A N 1
ATOM 527 C CA . LYS A 1 70 ? -5.027 6.453 -8.384 1.00 95.94 70 LYS A CA 1
ATOM 528 C C . LYS A 1 70 ? -4.026 7.610 -8.335 1.00 95.94 70 LYS A C 1
ATOM 530 O O . LYS A 1 70 ? -3.862 8.280 -7.320 1.00 95.94 70 LYS A O 1
ATOM 535 N N . ARG A 1 71 ? -3.387 7.871 -9.475 1.00 96.06 71 ARG A N 1
ATOM 536 C CA . ARG A 1 71 ? -2.518 9.039 -9.660 1.00 96.06 71 ARG A CA 1
ATOM 537 C C . ARG A 1 71 ? -3.331 10.323 -9.486 1.00 96.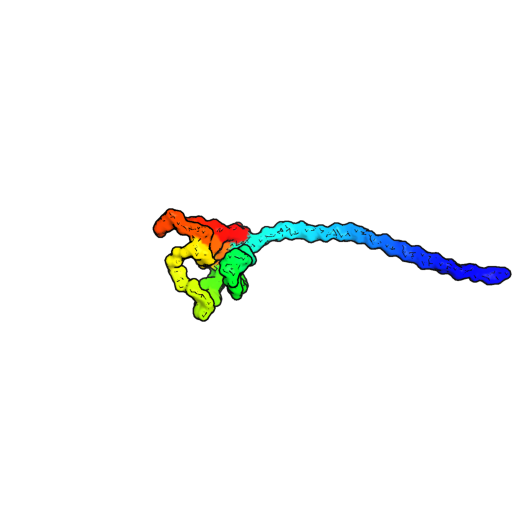06 71 ARG A C 1
ATOM 539 O O . ARG A 1 71 ? -4.357 10.478 -10.148 1.00 96.06 71 ARG A O 1
ATOM 546 N N . GLN A 1 72 ? -2.866 11.240 -8.642 1.00 94.06 72 GLN A N 1
ATOM 547 C CA . GLN A 1 72 ? -3.524 12.531 -8.427 1.00 94.06 72 GLN A CA 1
ATOM 548 C C . GLN A 1 72 ? -2.535 13.577 -7.910 1.00 94.06 72 GLN A C 1
ATOM 550 O O . GLN A 1 72 ? -1.836 13.341 -6.928 1.00 94.06 72 GLN A O 1
ATOM 555 N N . GLY A 1 73 ? -2.501 14.752 -8.546 1.00 93.00 73 GLY A N 1
ATOM 556 C CA . GLY A 1 73 ? -1.638 15.858 -8.128 1.00 93.00 73 GLY A CA 1
ATOM 557 C C . GLY A 1 73 ? -0.169 15.437 -8.032 1.00 93.00 73 GLY A C 1
ATOM 558 O O . GLY A 1 73 ? 0.415 14.983 -9.014 1.00 93.00 73 GLY A O 1
ATOM 559 N N . LYS A 1 74 ? 0.406 15.570 -6.834 1.00 90.75 74 LYS A N 1
ATOM 560 C CA . LYS A 1 74 ? 1.796 15.206 -6.529 1.00 90.75 74 LYS A CA 1
ATOM 561 C C . LYS A 1 74 ? 2.035 13.688 -6.450 1.00 90.75 74 LYS A C 1
ATOM 563 O O . LYS A 1 74 ? 3.166 13.251 -6.645 1.00 90.75 74 LYS A O 1
ATOM 568 N N . MET A 1 75 ? 0.987 12.869 -6.304 1.00 92.94 75 MET A N 1
ATOM 569 C CA . MET A 1 75 ? 1.066 11.400 -6.356 1.00 92.94 75 MET A CA 1
ATOM 570 C C . MET A 1 75 ? 1.148 10.890 -7.801 1.00 92.94 75 MET A C 1
ATOM 572 O O . MET A 1 75 ? 0.274 10.159 -8.280 1.00 92.94 75 MET A O 1
ATOM 576 N N . ALA A 1 76 ? 2.203 11.261 -8.528 1.00 94.19 76 ALA A N 1
ATOM 577 C CA . ALA A 1 76 ? 2.388 10.856 -9.922 1.00 94.19 76 ALA A CA 1
ATOM 578 C C . ALA A 1 76 ? 2.512 9.330 -10.097 1.00 94.19 76 ALA A C 1
ATOM 580 O O . ALA A 1 76 ? 2.189 8.819 -11.168 1.00 94.19 76 ALA A O 1
ATOM 581 N N . HIS A 1 77 ? 2.910 8.603 -9.050 1.00 96.31 77 HIS A N 1
ATOM 582 C CA . HIS A 1 77 ? 3.023 7.139 -9.027 1.00 96.31 77 HIS A CA 1
ATOM 583 C C . HIS A 1 77 ? 1.831 6.450 -8.336 1.00 96.31 77 HIS A C 1
ATOM 585 O O . HIS A 1 77 ? 1.843 5.232 -8.155 1.00 96.31 77 HIS A O 1
ATOM 591 N N . GLY A 1 78 ? 0.779 7.201 -7.988 1.00 97.31 78 GLY A N 1
ATOM 592 C CA . GLY A 1 78 ? -0.289 6.729 -7.103 1.00 97.31 78 GLY A CA 1
ATOM 593 C C . GLY A 1 78 ? 0.201 6.528 -5.672 1.00 97.31 78 GLY A C 1
ATOM 594 O O . GLY A 1 78 ? 1.292 6.972 -5.318 1.00 97.31 78 GLY A O 1
ATOM 595 N N . HIS A 1 79 ? -0.597 5.834 -4.863 1.00 98.06 79 HIS A N 1
ATOM 596 C CA . HIS A 1 79 ? -0.236 5.514 -3.481 1.00 98.06 79 HIS A CA 1
ATOM 597 C C . HIS A 1 79 ? -0.862 4.194 -3.029 1.00 98.06 79 HIS A C 1
ATOM 599 O O . HIS A 1 79 ? -1.872 3.764 -3.587 1.00 98.06 79 HIS A O 1
ATOM 605 N N . VAL A 1 80 ? -0.265 3.550 -2.027 1.00 98.12 80 VAL A N 1
ATOM 606 C CA . VAL A 1 80 ? -0.848 2.389 -1.345 1.00 98.12 80 VAL A CA 1
ATOM 607 C C . VAL A 1 80 ? 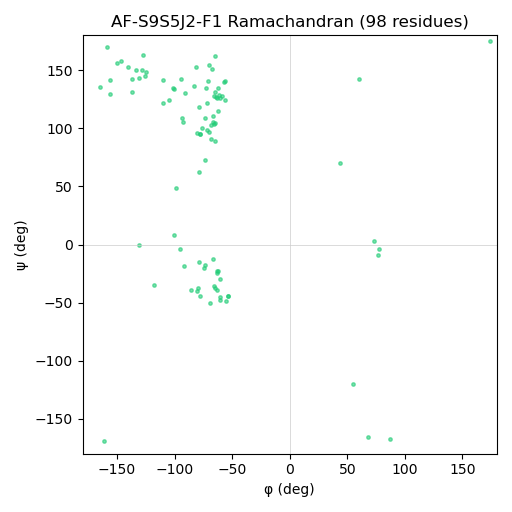-0.794 2.565 0.165 1.00 98.12 80 VAL A C 1
ATOM 609 O O . VAL A 1 80 ? 0.188 3.084 0.699 1.00 98.12 80 VAL A O 1
ATOM 612 N N . SER A 1 81 ? -1.836 2.095 0.846 1.00 98.25 81 SER A N 1
ATOM 613 C CA . SER A 1 81 ? -1.904 2.099 2.311 1.00 98.25 81 SER A CA 1
ATOM 614 C C . SER A 1 81 ? -2.471 0.782 2.824 1.00 98.25 81 SER A C 1
ATOM 616 O O . SER A 1 81 ? -3.386 0.226 2.215 1.00 98.25 81 SER A O 1
ATOM 618 N N . VAL A 1 82 ? -1.953 0.286 3.945 1.00 98.44 82 VAL A N 1
ATOM 619 C CA . VAL A 1 82 ? -2.414 -0.962 4.568 1.00 98.44 82 VAL A CA 1
ATOM 620 C C . VAL A 1 82 ? -3.516 -0.637 5.570 1.00 98.44 82 VAL A C 1
ATOM 622 O O . VAL A 1 82 ? -3.348 0.252 6.400 1.00 98.44 82 VAL A O 1
ATOM 625 N N . VAL A 1 83 ? -4.647 -1.336 5.506 1.00 98.38 83 VAL A N 1
ATOM 626 C CA . VAL A 1 83 ? -5.745 -1.183 6.467 1.00 98.38 83 VAL A CA 1
ATOM 627 C C . VAL A 1 83 ? -5.335 -1.825 7.788 1.00 98.38 83 VAL A C 1
ATOM 629 O O . VAL A 1 83 ? -5.283 -3.050 7.898 1.00 98.38 83 VAL A O 1
ATOM 632 N N . ARG A 1 84 ? -5.075 -0.996 8.799 1.00 98.06 84 ARG A N 1
ATOM 633 C CA . ARG A 1 84 ? -4.732 -1.446 10.150 1.00 98.06 84 ARG A CA 1
ATOM 634 C C . ARG A 1 84 ? -5.961 -1.900 10.925 1.00 98.06 84 ARG A C 1
ATOM 636 O O . ARG A 1 84 ? -5.896 -2.906 11.618 1.00 98.06 84 ARG A O 1
ATOM 643 N N . HIS A 1 85 ? -7.055 -1.143 10.850 1.00 97.94 85 HIS A N 1
ATOM 644 C CA . HIS A 1 85 ? -8.240 -1.417 11.663 1.00 97.94 85 HIS A CA 1
ATOM 645 C C . HIS A 1 85 ? -9.521 -0.854 11.043 1.00 97.94 85 HIS A C 1
ATOM 647 O O . HIS A 1 85 ? -9.525 0.265 10.522 1.00 97.94 85 HIS A O 1
ATOM 653 N N . MET A 1 86 ? -10.622 -1.598 11.147 1.00 97.88 86 MET A N 1
ATOM 654 C CA . MET A 1 86 ? -11.957 -1.136 10.752 1.00 97.88 86 MET A CA 1
ATOM 655 C C . MET A 1 86 ? -12.676 -0.521 11.956 1.00 97.88 86 MET A C 1
ATOM 657 O O . MET A 1 86 ? -13.159 -1.243 12.822 1.00 97.88 86 MET A O 1
ATOM 661 N N . LYS A 1 87 ? -12.790 0.811 12.009 1.00 97.69 87 LYS A N 1
ATOM 662 C CA . LYS A 1 87 ? -13.402 1.500 13.157 1.00 97.69 87 LYS A CA 1
ATOM 663 C C . LYS A 1 87 ? -14.931 1.481 13.107 1.00 97.69 87 LYS A C 1
ATOM 665 O O . LYS A 1 87 ? -15.578 1.318 14.136 1.00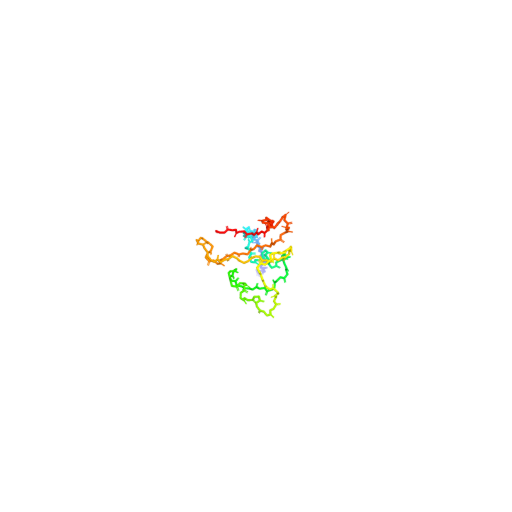 97.69 87 LYS A O 1
ATOM 670 N N . ASN A 1 88 ? -15.519 1.668 11.926 1.00 95.88 88 ASN A N 1
ATOM 671 C CA . ASN A 1 88 ? -16.956 1.511 11.678 1.00 95.88 88 ASN A CA 1
ATOM 672 C C . ASN A 1 88 ? -17.231 1.331 10.169 1.00 95.88 88 ASN A C 1
ATOM 674 O O . ASN A 1 88 ? -16.315 1.128 9.375 1.00 95.88 88 ASN A O 1
ATOM 678 N N . SER A 1 89 ? -18.499 1.404 9.748 1.00 94.56 89 SER A N 1
ATOM 679 C CA . SER A 1 89 ? -18.901 1.209 8.345 1.00 94.56 89 SER A CA 1
ATOM 680 C C . SER A 1 89 ? -18.412 2.294 7.376 1.00 94.56 8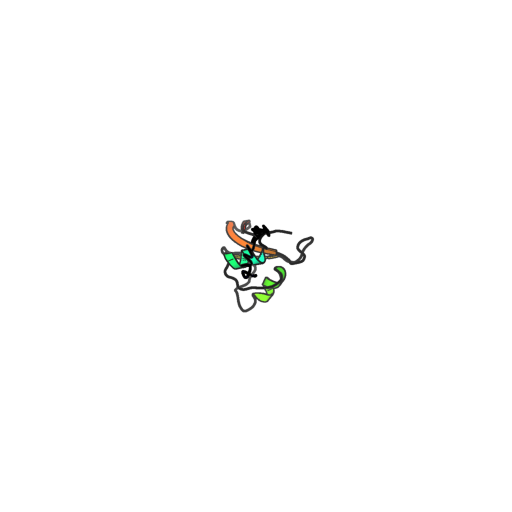9 SER A C 1
ATOM 682 O O . SER A 1 89 ? -18.515 2.104 6.164 1.00 94.56 89 SER A O 1
ATOM 684 N N . ARG A 1 90 ? -17.908 3.426 7.882 1.00 95.62 90 ARG A N 1
ATOM 685 C CA . ARG A 1 90 ? -17.463 4.586 7.092 1.00 95.62 90 ARG A CA 1
ATOM 686 C C . ARG A 1 90 ? -16.080 5.108 7.485 1.00 95.62 90 ARG A C 1
ATOM 688 O O . ARG A 1 90 ? -15.610 6.064 6.879 1.00 95.62 90 ARG A O 1
ATOM 695 N N . GLU A 1 91 ? -15.432 4.499 8.471 1.00 97.62 91 GLU A N 1
ATOM 696 C CA . GLU A 1 91 ? -14.149 4.944 9.005 1.00 97.62 91 GLU A CA 1
ATOM 697 C C . GLU A 1 91 ? -13.227 3.745 9.219 1.00 97.62 91 GLU A C 1
ATOM 699 O O . GLU A 1 91 ? -13.602 2.735 9.821 1.00 97.62 91 GLU A O 1
ATOM 704 N N . LEU A 1 92 ? -12.000 3.880 8.735 1.00 97.62 92 LEU A N 1
ATOM 705 C CA . LEU A 1 92 ? -10.943 2.890 8.859 1.00 97.62 92 LEU A CA 1
ATOM 706 C C . LEU A 1 92 ? -9.621 3.598 9.132 1.00 97.62 92 LEU A C 1
ATOM 708 O O . LEU A 1 92 ? -9.428 4.751 8.747 1.00 97.62 92 LEU A O 1
ATOM 712 N N . LEU A 1 93 ? -8.719 2.894 9.801 1.00 98.38 93 LEU A N 1
ATOM 713 C CA . LEU A 1 93 ? -7.361 3.345 10.055 1.00 98.38 93 LEU A CA 1
ATOM 714 C C . LEU A 1 93 ? -6.430 2.661 9.065 1.00 98.38 93 LEU A C 1
ATOM 716 O O . LEU A 1 93 ? -6.511 1.447 8.864 1.00 98.38 93 LEU A O 1
ATOM 720 N N . VAL A 1 94 ? -5.542 3.446 8.465 1.00 98.19 94 VAL A N 1
ATOM 721 C CA . VAL A 1 94 ? -4.520 2.955 7.544 1.00 98.19 94 VAL A CA 1
ATOM 722 C C . VAL A 1 94 ? -3.146 3.407 7.981 1.00 98.19 94 VAL A C 1
ATOM 724 O O . VAL A 1 94 ? -2.982 4.536 8.440 1.00 98.19 94 VAL A O 1
ATOM 727 N N . ASP A 1 95 ? -2.172 2.541 7.752 1.00 98.06 95 ASP A N 1
ATOM 728 C CA . ASP A 1 95 ? -0.767 2.868 7.904 1.00 98.06 95 ASP A CA 1
ATOM 729 C C . ASP A 1 95 ? -0.110 2.920 6.517 1.00 98.06 95 ASP A C 1
ATOM 731 O O . ASP A 1 95 ? -0.445 2.158 5.600 1.00 98.06 95 ASP A O 1
ATOM 735 N N . HIS A 1 96 ? 0.800 3.873 6.334 1.00 96.88 96 HIS A N 1
ATOM 736 C CA . HIS A 1 96 ? 1.511 4.095 5.080 1.00 96.88 96 HIS A CA 1
ATOM 737 C C . HIS A 1 96 ? 2.815 4.858 5.319 1.00 96.88 96 HIS A C 1
ATOM 739 O O . HIS A 1 96 ? 3.044 5.406 6.395 1.00 96.88 96 HIS A O 1
ATOM 745 N N . ALA A 1 97 ? 3.647 4.939 4.281 1.00 96.50 97 ALA A N 1
ATOM 746 C CA . ALA A 1 97 ? 4.884 5.707 4.302 1.00 96.50 97 ALA A CA 1
ATOM 747 C C . ALA A 1 97 ? 4.976 6.657 3.105 1.00 96.50 97 ALA A C 1
ATOM 749 O O . ALA A 1 97 ? 4.433 6.356 2.045 1.00 96.50 97 ALA A O 1
ATOM 750 N N . ASN A 1 98 ? 5.662 7.788 3.298 1.00 92.00 98 ASN A N 1
ATOM 751 C CA . ASN A 1 98 ? 5.974 8.801 2.284 1.00 92.00 98 ASN A CA 1
ATOM 752 C C . ASN A 1 98 ? 4.798 9.154 1.346 1.00 92.00 98 ASN A C 1
ATOM 754 O O . ASN A 1 98 ? 4.801 8.796 0.169 1.00 92.00 98 ASN A O 1
ATOM 758 N N . TRP A 1 99 ? 3.780 9.832 1.885 1.00 90.56 99 TRP A N 1
ATOM 759 C CA . TRP A 1 99 ? 2.687 10.393 1.082 1.00 90.56 99 TRP A CA 1
ATOM 760 C C . TRP A 1 99 ? 3.182 11.609 0.290 1.00 90.56 99 TRP A C 1
ATOM 762 O O . TRP A 1 99 ? 3.857 12.465 0.863 1.00 90.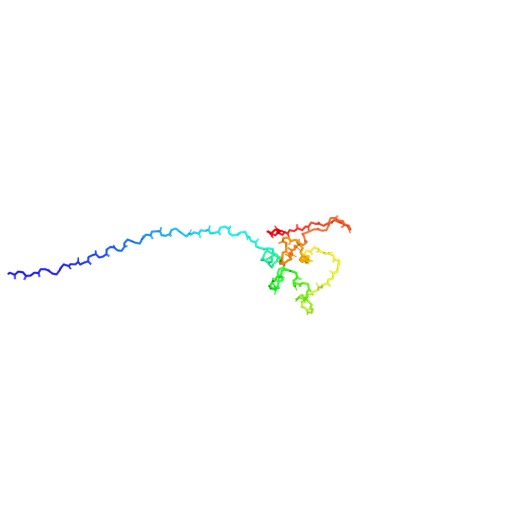56 99 TRP A O 1
ATOM 772 N N . ALA A 1 100 ? 2.839 11.691 -0.997 1.00 75.06 100 ALA A N 1
ATOM 773 C CA . ALA A 1 100 ? 3.299 12.745 -1.908 1.00 75.06 100 ALA A CA 1
ATOM 774 C C . ALA A 1 100 ? 2.185 13.723 -2.298 1.00 75.06 100 ALA A C 1
ATOM 776 O O . ALA A 1 100 ? 1.063 13.266 -2.601 1.00 75.06 100 ALA A O 1
#

Foldseek 3Di:
DDDDPDDPPPPPPPDPPDDPPDPDWDAFVRVLCVQLVDPDDFQQQCVQVVCPPPHDDDDDDDASDKDGAHQDDVSNSTHIWGFHADPDPPDTDTDGTDDD

InterPro domains:
  IPR007921 CHAP domain [PF05257] (25-98)
  IPR007921 CHAP domain [PS50911] (3-100)
  IPR038765 Papain-like cysteine peptidase superfamily [SSF54001] (21-99)